Protein AF-A0A843LRD7-F1 (afdb_monomer_lite)

Structure (mmCIF, N/CA/C/O backbone):
data_AF-A0A843LRD7-F1
#
_entry.id   AF-A0A843LRD7-F1
#
loop_
_atom_site.group_PDB
_atom_site.id
_atom_site.type_symbol
_atom_site.label_atom_id
_atom_site.label_alt_id
_atom_site.label_comp_id
_atom_site.label_asym_id
_atom_site.label_entity_id
_atom_site.label_seq_id
_atom_site.pdbx_PDB_ins_code
_atom_site.Cartn_x
_atom_site.Cartn_y
_atom_site.Cartn_z
_atom_site.occupancy
_atom_site.B_iso_or_equiv
_atom_site.auth_seq_id
_atom_site.auth_comp_id
_atom_site.auth_asym_id
_atom_site.auth_atom_id
_atom_site.pdbx_PDB_model_num
ATOM 1 N N . MET A 1 1 ? -36.804 22.662 -10.891 1.00 30.75 1 MET A N 1
ATOM 2 C CA . MET A 1 1 ? -36.601 21.618 -9.866 1.00 30.75 1 MET A CA 1
ATOM 3 C C . MET A 1 1 ? -35.115 21.636 -9.544 1.00 30.75 1 MET A C 1
ATOM 5 O O . MET A 1 1 ? -34.325 21.233 -10.385 1.00 30.75 1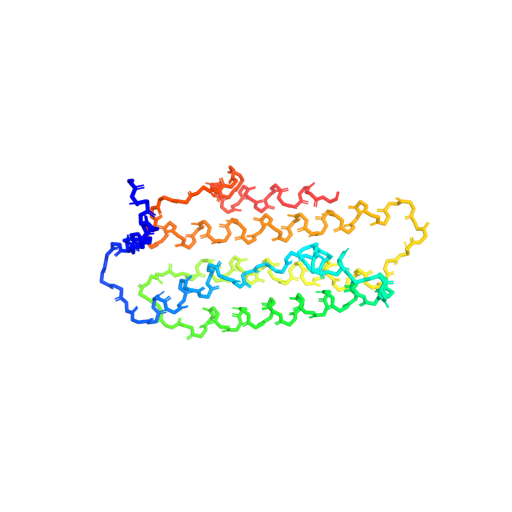 MET A O 1
ATOM 9 N N . CYS A 1 2 ? -34.723 22.280 -8.444 1.00 30.69 2 CYS A N 1
ATOM 10 C CA . CYS A 1 2 ? -33.313 22.440 -8.085 1.00 30.69 2 CYS A CA 1
ATOM 11 C C . CYS A 1 2 ? -32.830 21.155 -7.412 1.00 30.69 2 CYS A C 1
ATOM 13 O O . CYS A 1 2 ? -33.330 20.794 -6.350 1.00 30.69 2 CYS A O 1
ATOM 15 N N . ILE A 1 3 ? -31.896 20.460 -8.057 1.00 33.38 3 ILE A N 1
ATOM 16 C CA . ILE A 1 3 ? -31.188 19.322 -7.476 1.00 33.38 3 ILE A CA 1
ATOM 17 C C . ILE A 1 3 ? -30.146 19.925 -6.535 1.00 33.38 3 ILE A C 1
ATOM 19 O O . ILE A 1 3 ? -29.132 20.456 -6.983 1.00 33.38 3 ILE A O 1
ATOM 23 N N . TYR A 1 4 ? -30.440 19.927 -5.237 1.00 28.94 4 TYR A N 1
ATOM 24 C CA . TYR A 1 4 ? -29.420 20.198 -4.232 1.00 28.94 4 TYR A CA 1
ATOM 25 C C . TYR A 1 4 ? -28.400 19.053 -4.276 1.00 28.94 4 TYR A C 1
ATOM 27 O O . TYR A 1 4 ? -28.816 17.894 -4.335 1.00 28.94 4 TYR A O 1
ATOM 35 N N . PRO A 1 5 ? -27.087 19.334 -4.249 1.00 33.81 5 PRO A N 1
ATOM 36 C CA . PRO A 1 5 ? -26.114 18.288 -4.003 1.00 33.81 5 PRO A CA 1
ATOM 37 C C . PRO A 1 5 ? -26.390 17.751 -2.599 1.00 33.81 5 PRO A C 1
ATOM 39 O O . PRO A 1 5 ? -26.332 18.497 -1.620 1.00 33.81 5 PRO A O 1
ATOM 42 N N . CYS A 1 6 ? -26.760 16.476 -2.515 1.00 32.41 6 CYS A N 1
ATOM 43 C CA . CYS A 1 6 ? -26.867 15.770 -1.251 1.00 32.41 6 CYS A CA 1
ATOM 44 C C . CYS A 1 6 ? -25.496 15.863 -0.580 1.00 32.41 6 CYS A C 1
ATOM 46 O O . CYS A 1 6 ? -24.516 15.312 -1.081 1.00 32.41 6 CYS A O 1
ATOM 48 N N . ILE A 1 7 ? -25.426 16.620 0.514 1.00 37.34 7 ILE A N 1
ATOM 49 C CA . ILE A 1 7 ? -24.324 16.551 1.467 1.00 37.34 7 ILE A CA 1
ATOM 50 C C . ILE A 1 7 ? -24.251 15.074 1.844 1.00 37.34 7 ILE A C 1
ATOM 52 O O . ILE A 1 7 ? -25.250 14.531 2.316 1.00 37.34 7 ILE A O 1
ATOM 56 N N . GLY A 1 8 ? -23.143 14.418 1.488 1.00 34.84 8 GLY A N 1
ATOM 57 C CA . GLY A 1 8 ? -22.962 12.989 1.706 1.00 34.84 8 GLY A CA 1
ATOM 58 C C . GLY A 1 8 ? -23.331 12.664 3.141 1.00 34.84 8 GLY A C 1
ATOM 59 O O . GLY A 1 8 ? -22.808 13.299 4.055 1.00 34.84 8 GLY A O 1
ATOM 60 N N . GLU A 1 9 ? -24.286 11.751 3.315 1.00 35.53 9 GLU A N 1
ATOM 61 C CA . GLU A 1 9 ? -24.603 11.199 4.624 1.00 35.53 9 GLU A CA 1
ATOM 62 C C . GLU A 1 9 ? -23.280 10.796 5.266 1.00 35.53 9 GLU A C 1
ATOM 64 O O . GLU A 1 9 ? -22.506 10.041 4.665 1.00 35.53 9 GLU A O 1
ATOM 69 N N . ASP A 1 10 ? -22.995 11.375 6.435 1.00 41.47 10 ASP A N 1
ATOM 70 C CA . ASP A 1 10 ? -21.854 10.993 7.249 1.00 41.47 10 ASP A CA 1
ATOM 71 C C . ASP A 1 10 ? -21.811 9.471 7.284 1.00 41.47 10 ASP A C 1
ATOM 73 O O . ASP A 1 10 ? -22.776 8.815 7.684 1.00 41.47 10 ASP A O 1
ATOM 77 N N . VAL A 1 11 ? -20.706 8.923 6.781 1.00 48.03 11 VAL A N 1
ATOM 78 C CA . VAL A 1 11 ? -20.435 7.492 6.743 1.00 48.03 11 VAL A CA 1
ATOM 79 C C . VAL A 1 11 ? -20.597 6.990 8.172 1.00 48.03 11 VAL A C 1
ATOM 81 O O . VAL A 1 11 ? -19.739 7.237 9.015 1.00 48.03 11 VAL A O 1
ATOM 84 N N . GLY A 1 12 ? -21.742 6.373 8.466 1.00 43.66 12 GLY A N 1
ATOM 85 C CA . GLY A 1 12 ? -22.131 6.040 9.827 1.00 43.66 12 GLY A CA 1
ATOM 86 C C . GLY A 1 12 ? -21.174 5.011 10.408 1.00 43.66 12 GLY A C 1
ATOM 87 O O . GLY A 1 12 ? -21.300 3.820 10.132 1.00 43.66 12 GLY A O 1
ATOM 88 N N . ILE A 1 13 ? -20.208 5.466 11.203 1.00 54.16 13 ILE A N 1
ATOM 89 C CA . ILE A 1 13 ? -19.335 4.591 11.976 1.00 54.16 13 ILE A CA 1
ATOM 90 C C . ILE A 1 13 ? -20.147 4.131 13.191 1.00 54.16 13 ILE A C 1
ATOM 92 O O . ILE A 1 13 ? -20.452 4.921 14.084 1.00 54.16 13 ILE A O 1
ATOM 96 N N . SER A 1 14 ? -20.540 2.860 13.237 1.00 51.16 14 SER A N 1
ATOM 97 C CA . SER A 1 14 ? -21.255 2.310 14.392 1.00 51.16 14 SER A CA 1
ATOM 98 C C . SER A 1 14 ? -20.265 1.916 15.496 1.00 51.16 14 SER A C 1
ATOM 100 O O . SER A 1 14 ? -19.398 1.072 15.267 1.00 51.16 14 SER A O 1
ATOM 102 N N . GLY A 1 15 ? -20.381 2.503 16.693 1.00 57.50 15 GLY A N 1
ATOM 103 C CA . GLY A 1 15 ? -19.589 2.147 17.884 1.00 57.50 15 GLY A CA 1
ATOM 104 C C . GLY A 1 15 ? -19.099 3.353 18.700 1.00 57.50 15 GLY A C 1
ATOM 105 O O . GLY A 1 15 ? -19.204 4.493 18.257 1.00 57.50 15 GLY A O 1
ATOM 106 N N . ASN A 1 16 ? -18.558 3.104 19.901 1.00 62.00 16 ASN A N 1
ATOM 107 C CA . ASN A 1 16 ? -17.917 4.131 20.739 1.00 62.00 16 ASN A CA 1
ATOM 108 C C . ASN A 1 16 ? -16.498 4.428 20.218 1.00 62.00 16 ASN A C 1
ATOM 110 O O . ASN A 1 16 ? -15.517 3.939 20.776 1.00 62.00 16 ASN A O 1
ATOM 114 N N . HIS A 1 17 ? -16.401 5.196 19.133 1.00 72.50 17 HIS A N 1
ATOM 115 C CA . HIS A 1 17 ? -15.130 5.569 18.503 1.00 72.50 17 HIS A CA 1
ATOM 116 C C . HIS A 1 17 ? -14.614 6.913 19.032 1.00 72.50 17 HIS A C 1
ATOM 118 O O . HIS A 1 17 ? -15.388 7.806 19.375 1.00 72.50 17 HIS A O 1
ATOM 124 N N . THR A 1 18 ? -13.295 7.049 19.128 1.00 78.38 18 THR A N 1
ATOM 125 C CA . THR A 1 18 ? -12.607 8.256 19.609 1.00 78.38 18 THR A CA 1
ATOM 126 C C . THR A 1 18 ? -12.269 9.210 18.458 1.00 78.38 18 THR A C 1
ATOM 128 O O . THR A 1 18 ? -12.319 8.835 17.289 1.00 78.38 18 THR A O 1
ATOM 131 N N . SER A 1 19 ? -11.851 10.444 18.764 1.00 78.25 19 SER A N 1
ATOM 132 C CA . SER A 1 19 ? -11.307 11.366 17.751 1.00 78.25 19 SER A CA 1
ATOM 133 C C . SER A 1 19 ? -10.120 10.765 16.989 1.00 78.25 19 SER A C 1
ATOM 135 O O . SER A 1 19 ? -9.995 10.971 15.784 1.00 78.25 19 SER A O 1
ATOM 137 N N . ASN A 1 20 ? -9.297 9.958 17.667 1.00 79.88 20 ASN A N 1
ATOM 138 C CA . ASN A 1 20 ? -8.163 9.267 17.057 1.00 79.88 20 ASN A CA 1
ATOM 139 C C . ASN A 1 20 ? -8.606 8.212 16.037 1.00 79.88 20 ASN A C 1
ATOM 141 O O . ASN A 1 20 ? -7.906 7.996 15.054 1.00 79.88 20 ASN A O 1
ATOM 145 N N . ASP A 1 21 ? -9.750 7.553 16.251 1.00 77.94 21 ASP A N 1
ATOM 146 C CA . ASP A 1 21 ? -10.309 6.594 15.292 1.00 77.94 21 ASP A CA 1
ATOM 147 C C . ASP A 1 21 ? -10.753 7.300 14.005 1.00 77.94 21 ASP A C 1
ATOM 149 O O . ASP A 1 21 ? -10.490 6.815 12.906 1.00 77.94 21 ASP A O 1
ATOM 153 N N . THR A 1 22 ? -11.366 8.478 14.134 1.00 76.00 22 THR A N 1
ATOM 154 C CA . THR A 1 22 ? -11.776 9.303 12.991 1.00 76.00 22 THR A CA 1
ATOM 155 C C . THR A 1 22 ? -10.570 9.824 12.209 1.00 76.00 22 THR A C 1
ATOM 157 O O . THR A 1 22 ? -10.555 9.736 10.982 1.00 76.00 22 THR A O 1
ATOM 160 N N . GLU A 1 23 ? -9.536 10.323 12.893 1.00 75.06 23 GLU A N 1
ATOM 161 C CA . GLU A 1 23 ? -8.283 10.752 12.252 1.00 75.06 23 GLU A CA 1
ATOM 162 C C . GLU A 1 23 ? -7.574 9.587 11.555 1.00 75.06 23 GLU A C 1
ATOM 164 O O . GLU A 1 23 ? -7.124 9.721 10.415 1.00 75.06 23 GLU A O 1
ATOM 169 N N . PHE A 1 24 ? -7.536 8.423 12.207 1.00 78.94 24 PHE A N 1
ATOM 170 C CA . PHE A 1 24 ? -6.982 7.205 11.636 1.00 78.94 24 PHE A CA 1
ATOM 171 C C . PHE A 1 24 ? -7.738 6.786 10.368 1.00 78.94 24 PHE A C 1
ATOM 173 O O . PHE A 1 24 ? -7.120 6.580 9.327 1.00 78.94 24 PHE A O 1
ATOM 180 N N . LEU A 1 25 ? -9.071 6.725 10.403 1.00 74.69 25 LEU A N 1
ATOM 181 C CA . LEU A 1 25 ? -9.896 6.379 9.240 1.00 74.69 25 LEU A CA 1
ATOM 182 C C . LEU A 1 25 ? -9.768 7.388 8.095 1.00 74.69 25 LEU A C 1
ATOM 184 O O . LEU A 1 25 ? -9.728 6.992 6.927 1.00 74.69 25 LEU A O 1
ATOM 188 N N . PHE A 1 26 ? -9.674 8.680 8.413 1.00 72.38 26 PHE A N 1
ATOM 189 C CA . PHE A 1 26 ? -9.419 9.721 7.423 1.00 72.38 26 PHE A CA 1
ATOM 190 C C . PHE A 1 26 ? -8.063 9.517 6.737 1.00 72.38 26 PHE A C 1
ATOM 192 O O . PHE A 1 26 ? -7.979 9.562 5.507 1.00 72.38 26 PHE A O 1
ATOM 199 N N . MET A 1 27 ? -7.020 9.214 7.517 1.00 71.94 27 MET A N 1
ATOM 200 C CA . MET A 1 27 ? -5.709 8.853 6.986 1.00 71.94 27 MET A CA 1
ATOM 201 C C . MET A 1 27 ? -5.800 7.618 6.066 1.00 71.94 27 MET A C 1
ATOM 203 O O . MET A 1 27 ? -5.279 7.647 4.949 1.00 71.94 27 MET A O 1
ATOM 207 N N . MET A 1 28 ? -6.505 6.559 6.482 1.00 68.75 28 MET A N 1
ATOM 208 C CA . MET A 1 28 ? -6.612 5.322 5.691 1.00 68.75 28 MET A CA 1
ATOM 209 C C . MET A 1 28 ? -7.321 5.533 4.350 1.00 68.75 28 MET A C 1
ATOM 211 O O . MET A 1 28 ? -6.948 4.919 3.356 1.00 68.75 28 MET A O 1
ATOM 215 N N . ASN A 1 29 ? -8.321 6.413 4.320 1.00 63.00 29 ASN A N 1
ATOM 216 C CA . ASN A 1 29 ? -9.155 6.687 3.152 1.00 63.00 29 ASN A CA 1
ATOM 217 C C . ASN A 1 29 ? -8.463 7.564 2.087 1.00 63.00 29 ASN A C 1
ATOM 219 O O . ASN A 1 29 ? -8.788 7.481 0.910 1.00 63.00 29 ASN A O 1
ATOM 223 N N . GLN A 1 30 ? -7.528 8.434 2.476 1.00 57.22 30 GLN A N 1
ATOM 224 C CA . GLN A 1 30 ? -6.939 9.418 1.554 1.00 57.22 30 GLN A CA 1
ATOM 225 C C . GLN A 1 30 ? -5.485 9.134 1.141 1.00 57.22 30 GLN A C 1
ATOM 227 O O . GLN A 1 30 ? -5.005 9.713 0.162 1.00 57.22 30 GLN A O 1
ATOM 232 N N . TYR A 1 31 ? -4.748 8.300 1.884 1.00 53.97 31 TYR A N 1
ATOM 233 C CA . TYR A 1 31 ? -3.280 8.355 1.831 1.00 53.97 31 TYR A CA 1
ATOM 234 C C . TYR A 1 31 ? -2.569 7.037 1.531 1.00 53.97 31 TYR A C 1
ATOM 236 O O . TYR A 1 31 ? -1.337 7.049 1.447 1.00 53.97 31 TYR A O 1
ATOM 244 N N . TRP A 1 32 ? -3.272 5.913 1.350 1.00 54.81 32 TRP A N 1
ATOM 245 C CA . TRP A 1 32 ? -2.585 4.622 1.435 1.00 54.81 32 TRP A CA 1
ATOM 246 C C . TRP A 1 32 ? -1.756 4.230 0.205 1.00 54.81 32 TRP A C 1
ATOM 248 O O . TRP A 1 32 ? -0.681 3.653 0.373 1.00 54.81 32 TRP A O 1
ATOM 258 N N . ILE A 1 33 ? -2.178 4.584 -1.013 1.00 52.41 33 ILE A N 1
ATOM 259 C CA . ILE A 1 33 ? -1.430 4.233 -2.227 1.00 52.41 33 ILE A CA 1
ATOM 260 C C . ILE A 1 33 ? -1.257 5.473 -3.100 1.00 52.41 33 ILE A C 1
ATOM 262 O O . ILE A 1 33 ? -2.242 6.068 -3.527 1.00 52.41 33 ILE A O 1
ATOM 266 N N . PRO A 1 34 ? -0.019 5.889 -3.381 1.00 52.25 34 PRO A N 1
ATOM 267 C CA . PRO A 1 34 ? 0.247 6.747 -4.519 1.00 52.25 34 PRO A CA 1
ATOM 268 C C . PRO A 1 34 ? 0.033 5.916 -5.783 1.00 52.25 34 PRO A C 1
ATOM 270 O O . PRO A 1 34 ? 0.809 5.000 -6.055 1.00 52.25 34 PRO A O 1
ATOM 273 N N . ASP A 1 35 ? -1.015 6.212 -6.546 1.00 52.56 35 ASP A N 1
ATOM 274 C CA . ASP A 1 35 ? -1.086 5.719 -7.912 1.00 52.56 35 ASP A CA 1
ATOM 275 C C . ASP A 1 35 ? 0.045 6.402 -8.701 1.00 52.56 35 ASP A C 1
ATOM 277 O O . ASP A 1 35 ? 0.052 7.621 -8.904 1.00 52.56 35 ASP A O 1
ATOM 281 N N . LEU A 1 36 ? 1.045 5.607 -9.102 1.00 51.56 36 LEU A N 1
ATOM 282 C CA . LEU A 1 36 ? 2.162 6.076 -9.925 1.00 51.56 36 LEU A CA 1
ATOM 283 C C . LEU A 1 36 ? 1.645 6.692 -11.246 1.00 51.56 36 LEU A C 1
ATOM 285 O O . LEU A 1 36 ? 2.339 7.520 -11.837 1.00 51.56 36 LEU A O 1
ATOM 289 N N . TYR A 1 37 ? 0.418 6.353 -11.674 1.00 45.44 37 TYR A N 1
ATOM 290 C CA . TYR A 1 37 ? -0.270 6.908 -12.841 1.00 45.44 37 TYR A CA 1
ATOM 291 C C . TYR A 1 37 ? -1.280 8.037 -12.548 1.00 45.44 37 TYR A C 1
ATOM 293 O O . TYR A 1 37 ? -1.500 8.837 -13.455 1.00 45.44 37 TYR A O 1
ATOM 301 N N . GLU A 1 38 ? -1.822 8.233 -11.336 1.00 47.16 38 GLU A N 1
ATOM 302 C CA . GLU A 1 38 ? -2.543 9.489 -11.001 1.00 47.16 38 GLU A CA 1
ATOM 303 C C . GLU A 1 38 ? -1.593 10.688 -11.081 1.00 47.16 38 GLU A C 1
ATOM 305 O O . GLU A 1 38 ? -1.981 11.787 -11.492 1.00 47.16 38 GLU A O 1
ATOM 310 N N . ILE A 1 39 ? -0.320 10.469 -10.739 1.00 44.34 39 ILE A N 1
ATOM 311 C CA . ILE A 1 39 ? 0.736 11.466 -10.928 1.00 44.34 39 ILE A CA 1
ATOM 312 C C . ILE A 1 39 ? 0.928 11.741 -12.427 1.00 44.34 39 ILE A C 1
ATOM 314 O O . ILE A 1 39 ? 1.114 12.892 -12.817 1.00 44.34 39 ILE A O 1
ATOM 318 N N . LYS A 1 40 ? 0.771 10.725 -13.285 1.00 37.38 40 LYS A N 1
ATOM 319 C CA . LYS A 1 40 ? 0.799 10.878 -14.744 1.00 37.38 40 LYS A CA 1
ATOM 320 C C . LYS A 1 40 ? -0.429 11.627 -15.279 1.00 37.38 40 LYS A C 1
ATOM 322 O O . LYS A 1 40 ? -0.255 12.535 -16.076 1.00 37.38 40 LYS A O 1
ATOM 327 N N . GLY A 1 41 ? -1.638 11.365 -14.776 1.00 36.25 41 GLY A N 1
ATOM 328 C CA . GLY A 1 41 ? -2.865 12.062 -15.193 1.00 36.25 41 GLY A CA 1
ATOM 329 C C . GLY A 1 41 ? -2.893 13.564 -14.859 1.00 36.25 41 GLY A C 1
ATOM 330 O O . GLY A 1 41 ? -3.482 14.348 -15.601 1.00 36.25 41 GLY A O 1
ATOM 331 N N . ARG A 1 42 ? -2.205 14.002 -13.791 1.00 41.09 42 ARG A N 1
ATOM 332 C CA . ARG A 1 42 ? -1.959 15.438 -13.522 1.00 41.09 42 ARG A CA 1
ATOM 333 C C . ARG A 1 42 ? -0.872 16.049 -14.414 1.00 41.09 42 ARG A C 1
ATOM 335 O O . ARG A 1 42 ? -0.871 17.261 -14.610 1.00 41.09 42 ARG A O 1
ATOM 342 N N . VAL A 1 43 ? 0.034 15.230 -14.946 1.00 39.25 43 VAL A N 1
ATOM 343 C CA . VAL A 1 43 ? 1.148 15.637 -15.819 1.00 39.25 43 VAL A CA 1
ATOM 344 C C . VAL A 1 43 ? 0.784 15.542 -17.307 1.00 39.25 43 VAL A C 1
ATOM 346 O O . VAL A 1 43 ? 1.351 16.281 -18.104 1.00 39.25 43 VAL A O 1
ATOM 349 N N . ASP A 1 44 ? -0.222 14.751 -17.691 1.00 37.22 44 ASP A N 1
ATOM 350 C CA . ASP A 1 44 ? -0.723 14.613 -19.070 1.00 37.22 44 ASP A CA 1
ATOM 351 C C . ASP A 1 44 ? -1.403 15.902 -19.599 1.00 37.22 44 ASP A C 1
ATOM 353 O O . ASP A 1 44 ? -1.716 16.007 -20.783 1.00 37.22 44 ASP A O 1
ATOM 357 N N . GLY A 1 45 ? -1.574 16.925 -18.749 1.00 41.06 45 GLY A N 1
ATOM 358 C CA . GLY A 1 45 ? -1.901 18.301 -19.151 1.00 41.06 45 GLY A CA 1
ATOM 359 C C . GLY A 1 45 ? -0.688 19.231 -19.338 1.00 41.06 45 GLY A C 1
ATOM 360 O O . GLY A 1 45 ? -0.854 20.353 -19.813 1.00 41.06 45 GLY A O 1
ATOM 361 N N . SER A 1 46 ? 0.527 18.803 -18.978 1.00 40.22 46 SER A N 1
ATOM 362 C CA . SER A 1 46 ? 1.763 19.587 -19.088 1.00 40.22 46 SER A CA 1
ATOM 363 C C . SER A 1 46 ? 2.784 18.876 -19.979 1.00 40.22 46 SER A C 1
ATOM 365 O O . SER A 1 46 ? 3.461 17.936 -19.576 1.00 40.22 46 SER A O 1
ATOM 367 N N . VAL A 1 47 ? 2.927 19.372 -21.203 1.00 43.09 47 VAL A N 1
ATOM 368 C CA . VAL A 1 47 ? 3.785 18.835 -22.278 1.00 43.09 47 VAL A CA 1
ATOM 369 C C . VAL A 1 47 ? 5.294 19.068 -22.011 1.00 43.09 47 VAL A C 1
ATOM 371 O O . VAL A 1 47 ? 6.109 19.033 -22.924 1.00 43.09 47 VAL A O 1
ATOM 374 N N . THR A 1 48 ? 5.700 19.358 -20.770 1.00 44.50 48 THR A N 1
ATOM 375 C CA . THR A 1 48 ? 7.012 19.960 -20.456 1.00 44.50 48 THR A CA 1
ATOM 376 C C . THR A 1 48 ? 7.916 19.163 -19.519 1.00 44.50 48 THR A C 1
ATOM 378 O O . THR A 1 48 ? 9.035 19.609 -19.282 1.00 44.50 48 THR A O 1
ATOM 381 N N . TYR A 1 49 ? 7.492 18.013 -18.988 1.00 46.31 49 TYR A N 1
ATOM 382 C CA . TYR A 1 49 ? 8.332 17.225 -18.077 1.00 46.31 49 TYR A CA 1
ATOM 383 C C . TYR A 1 49 ? 8.872 15.958 -18.736 1.00 46.31 49 TYR A C 1
ATOM 385 O O . TYR A 1 49 ? 8.135 15.221 -19.391 1.00 46.31 49 TYR A O 1
ATOM 393 N N . ASP A 1 50 ? 10.162 15.699 -18.526 1.00 53.41 50 ASP A N 1
ATOM 394 C CA . ASP A 1 50 ? 10.812 14.468 -18.954 1.00 53.41 50 ASP A CA 1
ATOM 395 C C . ASP A 1 50 ? 10.203 13.297 -18.158 1.00 53.41 50 ASP A C 1
ATOM 397 O O . ASP A 1 50 ? 10.370 13.181 -16.942 1.00 53.41 50 ASP A O 1
ATOM 401 N N . ILE A 1 51 ? 9.415 12.459 -18.837 1.00 60.38 51 ILE A N 1
ATOM 402 C CA . ILE A 1 51 ? 8.699 11.287 -18.293 1.00 60.38 51 ILE A CA 1
ATOM 403 C C . ILE A 1 51 ? 9.596 10.423 -17.364 1.00 60.38 51 ILE A C 1
ATOM 405 O O . ILE A 1 51 ? 9.135 10.018 -16.291 1.00 60.38 51 ILE A O 1
ATOM 409 N N . PRO A 1 52 ? 10.877 10.173 -17.711 1.00 61.34 52 PRO A N 1
ATOM 410 C CA . PRO A 1 52 ? 11.956 9.755 -16.816 1.00 61.34 52 PRO A CA 1
ATOM 411 C C . PRO A 1 52 ? 11.992 10.290 -15.381 1.00 61.34 52 PRO A C 1
ATOM 413 O O . PRO A 1 52 ? 12.082 9.499 -14.437 1.00 61.34 52 PRO A O 1
ATOM 416 N N . ASP A 1 53 ? 12.002 11.608 -15.225 1.00 64.56 53 ASP A N 1
ATOM 417 C CA . ASP A 1 53 ? 12.219 12.277 -13.946 1.00 64.56 53 ASP A CA 1
ATOM 418 C C . ASP A 1 53 ? 10.931 12.278 -13.134 1.00 64.56 53 ASP A C 1
ATOM 420 O O . ASP A 1 53 ? 10.958 12.081 -11.921 1.00 64.56 53 ASP A O 1
ATOM 424 N N . VAL A 1 54 ? 9.785 12.366 -13.812 1.00 67.00 54 VAL A N 1
ATOM 425 C CA . VAL A 1 54 ? 8.461 12.252 -13.190 1.00 67.00 54 VAL A CA 1
ATOM 426 C C . VAL A 1 54 ? 8.267 10.877 -12.555 1.00 67.00 54 VAL A C 1
ATOM 428 O O . VAL A 1 54 ? 7.771 10.793 -11.432 1.00 67.00 54 VAL A O 1
ATOM 431 N N . LEU A 1 55 ? 8.689 9.795 -13.216 1.00 72.12 55 LEU A N 1
ATOM 432 C CA . LEU A 1 55 ? 8.596 8.453 -12.637 1.00 72.12 55 LEU A CA 1
ATOM 433 C C . LEU A 1 55 ? 9.515 8.294 -11.419 1.00 72.12 55 LEU A C 1
ATOM 435 O O . LEU A 1 55 ? 9.089 7.752 -10.402 1.00 72.12 55 LEU A O 1
ATOM 439 N N . ASN A 1 56 ? 10.747 8.799 -11.488 1.00 75.38 56 ASN A N 1
ATOM 440 C CA . ASN A 1 56 ? 11.674 8.750 -10.356 1.00 75.38 56 ASN A CA 1
ATOM 441 C C . ASN A 1 56 ? 11.145 9.558 -9.158 1.00 75.38 56 ASN A C 1
ATOM 443 O O . ASN A 1 56 ? 11.143 9.055 -8.035 1.00 75.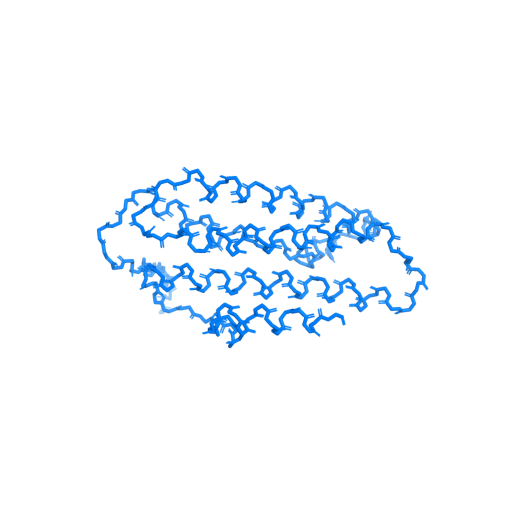38 56 ASN A O 1
ATOM 447 N N . LEU A 1 57 ? 10.605 10.757 -9.401 1.00 73.69 57 LEU A N 1
ATOM 448 C CA . LEU A 1 57 ? 9.934 11.572 -8.384 1.00 73.69 57 LEU A CA 1
ATOM 449 C C . LEU A 1 57 ? 8.694 10.872 -7.814 1.00 73.69 57 LEU A C 1
ATOM 451 O O . LEU A 1 57 ? 8.446 10.933 -6.612 1.00 73.69 57 LEU A O 1
ATOM 455 N N . SER A 1 58 ? 7.935 10.163 -8.652 1.00 74.69 58 SER A N 1
ATOM 456 C CA . SER A 1 58 ? 6.771 9.379 -8.219 1.00 74.69 58 SER A CA 1
ATOM 457 C C . SER A 1 58 ? 7.182 8.227 -7.300 1.00 74.69 58 SER A C 1
ATOM 459 O O . SER A 1 58 ? 6.536 7.990 -6.280 1.00 74.69 58 SER A O 1
ATOM 461 N N . VAL A 1 59 ? 8.291 7.550 -7.611 1.00 79.56 59 VAL A N 1
ATOM 462 C CA . VAL A 1 59 ? 8.878 6.497 -6.768 1.00 79.56 59 VAL A CA 1
ATOM 463 C C . VAL A 1 59 ? 9.385 7.059 -5.438 1.00 79.56 59 VAL A C 1
ATOM 465 O O . VAL A 1 59 ? 9.187 6.435 -4.392 1.00 79.56 59 VAL A O 1
ATOM 468 N N . GLU A 1 60 ? 10.025 8.227 -5.447 1.00 77.94 60 GLU A N 1
ATOM 469 C CA . GLU A 1 60 ? 10.494 8.892 -4.228 1.00 77.94 60 GLU A CA 1
ATOM 470 C C . GLU A 1 60 ? 9.321 9.334 -3.343 1.00 77.94 60 GLU A C 1
ATOM 472 O O . GLU A 1 60 ? 9.289 9.028 -2.147 1.00 77.94 60 GLU A O 1
ATOM 477 N N . TYR A 1 61 ? 8.303 9.957 -3.940 1.00 76.12 61 TYR A N 1
ATOM 478 C CA . TYR A 1 61 ? 7.067 10.319 -3.254 1.00 76.12 61 TYR A CA 1
ATOM 479 C C . TYR A 1 61 ? 6.386 9.087 -2.648 1.00 76.12 61 TYR A C 1
ATOM 481 O O . TYR A 1 61 ? 6.026 9.097 -1.469 1.00 76.12 61 TYR A O 1
ATOM 489 N N . ALA A 1 62 ? 6.280 7.997 -3.414 1.00 77.62 62 ALA A N 1
ATOM 490 C CA . ALA A 1 62 ? 5.733 6.732 -2.942 1.00 77.62 62 ALA A CA 1
ATOM 491 C C . ALA A 1 62 ? 6.507 6.168 -1.746 1.00 77.62 62 ALA A C 1
ATOM 493 O O . ALA A 1 62 ? 5.905 5.785 -0.742 1.00 77.62 62 ALA A O 1
ATOM 494 N N . ASN A 1 63 ? 7.841 6.183 -1.812 1.00 79.06 63 ASN A N 1
ATOM 495 C CA . ASN A 1 63 ? 8.715 5.765 -0.718 1.00 79.06 63 ASN A CA 1
ATOM 496 C C . ASN A 1 63 ? 8.462 6.565 0.563 1.00 79.06 63 ASN A C 1
ATOM 498 O O . ASN A 1 63 ? 8.292 5.977 1.634 1.00 79.06 63 ASN A O 1
ATOM 502 N N . ILE A 1 64 ? 8.464 7.898 0.464 1.00 77.69 64 ILE A N 1
ATOM 503 C CA . ILE A 1 64 ? 8.256 8.792 1.609 1.00 77.69 64 ILE A CA 1
ATOM 504 C C . ILE A 1 64 ? 6.884 8.524 2.225 1.00 77.69 64 ILE A C 1
ATOM 506 O O . ILE A 1 64 ? 6.774 8.374 3.443 1.00 77.69 64 ILE A O 1
ATOM 510 N N . ARG A 1 65 ? 5.847 8.409 1.390 1.00 75.50 65 ARG A N 1
ATOM 511 C CA . ARG A 1 65 ? 4.464 8.228 1.839 1.00 75.50 65 ARG A CA 1
ATOM 512 C C . ARG A 1 65 ? 4.256 6.880 2.526 1.00 75.50 65 ARG A C 1
ATOM 514 O O . ARG A 1 65 ? 3.734 6.851 3.634 1.00 75.50 65 ARG A O 1
ATOM 521 N N . LEU A 1 66 ? 4.739 5.782 1.941 1.00 78.00 66 LEU A N 1
ATOM 522 C CA . LEU A 1 66 ? 4.636 4.447 2.545 1.00 78.00 66 LEU A CA 1
ATOM 523 C C . LEU A 1 66 ? 5.342 4.382 3.908 1.00 78.00 66 LEU A C 1
ATOM 525 O O . LEU A 1 66 ? 4.777 3.859 4.870 1.00 78.00 66 LEU A O 1
ATOM 529 N N . LYS A 1 67 ? 6.544 4.967 4.020 1.00 78.94 67 LYS A N 1
ATOM 530 C CA . LYS A 1 67 ? 7.293 5.047 5.288 1.00 78.94 67 LYS A CA 1
ATOM 531 C C . LYS A 1 67 ? 6.587 5.923 6.324 1.00 78.94 67 LYS A C 1
ATOM 533 O O . LYS A 1 67 ? 6.524 5.550 7.493 1.00 78.94 67 LYS A O 1
ATOM 538 N N . LYS A 1 68 ? 6.041 7.068 5.907 1.00 76.12 68 LYS A N 1
ATOM 539 C CA . LYS A 1 68 ? 5.276 7.964 6.781 1.00 76.12 68 LYS A CA 1
ATOM 540 C C . LYS A 1 68 ? 4.024 7.270 7.319 1.00 76.12 68 LYS A C 1
ATOM 542 O O . LYS A 1 68 ? 3.859 7.191 8.531 1.00 76.12 68 LYS A O 1
ATOM 547 N N . ASN A 1 69 ? 3.229 6.674 6.436 1.00 73.56 69 ASN A N 1
ATOM 548 C CA . ASN A 1 69 ? 2.030 5.927 6.802 1.00 73.56 69 ASN A CA 1
ATOM 549 C C . ASN A 1 69 ? 2.355 4.774 7.762 1.00 73.56 69 ASN A C 1
ATOM 551 O O . ASN A 1 69 ? 1.581 4.510 8.676 1.00 73.56 69 ASN A O 1
ATOM 555 N N . LEU A 1 70 ? 3.490 4.080 7.582 1.00 77.31 70 LEU A N 1
ATOM 556 C CA . LEU A 1 70 ? 3.941 3.035 8.511 1.00 77.31 70 LEU A CA 1
ATOM 557 C C . LEU A 1 70 ? 4.107 3.595 9.925 1.00 77.31 70 LEU A C 1
ATOM 559 O O . LEU A 1 70 ? 3.514 3.067 10.863 1.00 77.31 70 LEU A O 1
ATOM 563 N N . ASN A 1 71 ? 4.843 4.696 10.064 1.00 75.31 71 ASN A N 1
ATOM 564 C CA . ASN A 1 71 ? 5.062 5.346 11.355 1.00 75.31 71 ASN A CA 1
ATOM 565 C C . ASN A 1 71 ? 3.750 5.852 11.974 1.00 75.31 71 ASN A C 1
ATOM 567 O O . ASN A 1 71 ? 3.498 5.621 13.156 1.00 75.31 71 ASN A O 1
ATOM 571 N N . GLU A 1 72 ? 2.895 6.493 11.174 1.00 73.44 72 GLU A N 1
ATOM 572 C CA . GLU A 1 72 ? 1.623 7.050 11.639 1.00 73.44 72 GLU A CA 1
ATOM 573 C C . GLU A 1 72 ? 0.668 5.942 12.104 1.00 73.44 72 GLU A C 1
ATOM 575 O O . GLU A 1 72 ? 0.163 6.001 13.226 1.00 73.44 72 GLU A O 1
ATOM 580 N N . THR A 1 73 ? 0.531 4.856 11.335 1.00 71.81 73 THR A N 1
ATOM 581 C CA . THR A 1 73 ? -0.302 3.688 11.686 1.00 71.81 73 THR A CA 1
ATOM 582 C C . THR A 1 73 ? 0.093 3.073 13.035 1.00 71.81 73 THR A C 1
ATOM 584 O O . THR A 1 73 ? -0.775 2.612 13.785 1.00 71.81 73 THR A O 1
ATOM 587 N N . TYR A 1 74 ? 1.389 3.062 13.370 1.00 74.50 74 TYR A N 1
ATOM 588 C CA . TYR A 1 74 ? 1.876 2.600 14.675 1.00 74.50 74 TYR A CA 1
ATOM 589 C C . TYR A 1 74 ? 1.648 3.609 15.806 1.00 74.50 74 TYR A C 1
ATOM 591 O O . TYR A 1 74 ? 1.475 3.192 16.949 1.00 74.50 74 TYR A O 1
ATOM 599 N N . SER A 1 75 ? 1.633 4.908 15.502 1.00 78.56 75 SER A N 1
ATOM 600 C CA . SER A 1 75 ? 1.486 5.974 16.501 1.00 78.56 75 SER A CA 1
ATOM 601 C C . SER A 1 75 ? 0.050 6.201 16.983 1.00 78.56 75 SER A C 1
ATOM 603 O O . SER A 1 75 ? -0.140 6.612 18.127 1.00 78.56 75 SER A O 1
ATOM 605 N N . TYR A 1 76 ? -0.961 5.918 16.153 1.00 76.25 76 TYR A N 1
ATOM 606 C CA . TYR A 1 76 ? -2.353 6.143 16.538 1.00 76.25 76 TYR A CA 1
ATOM 607 C C . TYR A 1 76 ? -2.793 5.173 17.638 1.00 76.25 76 TYR A C 1
ATOM 609 O O . TYR A 1 76 ? -2.761 3.953 17.472 1.00 76.25 76 TYR A O 1
ATOM 617 N N . ASN A 1 77 ? -3.259 5.707 18.764 1.00 80.38 77 ASN A N 1
ATOM 618 C CA . ASN A 1 77 ? -3.957 4.906 19.761 1.00 80.38 77 ASN A CA 1
ATOM 619 C C . ASN A 1 77 ? -5.442 4.844 19.384 1.00 80.38 77 ASN A C 1
ATOM 621 O O . ASN A 1 77 ? -6.170 5.812 19.609 1.00 80.38 77 ASN A O 1
ATOM 625 N N . VAL A 1 78 ? -5.845 3.737 18.759 1.00 82.94 78 VAL A N 1
ATOM 626 C CA . VAL A 1 78 ? -7.201 3.491 18.251 1.00 82.94 78 VAL A CA 1
ATOM 627 C C . VAL A 1 78 ? -7.961 2.515 19.143 1.00 82.94 78 VAL A C 1
ATOM 629 O O . VAL A 1 78 ? -7.358 1.696 19.837 1.00 82.94 78 VAL A O 1
ATOM 632 N N . SER A 1 79 ? -9.289 2.590 19.106 1.00 80.12 79 SER A N 1
ATOM 633 C CA . SER A 1 79 ? -10.175 1.726 19.896 1.00 80.12 79 SER A CA 1
ATOM 634 C C . SER A 1 79 ? -10.182 0.267 19.421 1.00 80.12 79 SER A C 1
ATOM 636 O O . SER A 1 79 ? -10.386 -0.646 20.222 1.00 80.12 79 SER A O 1
ATOM 638 N N . GLN A 1 80 ? -9.953 0.039 18.125 1.00 80.88 80 GLN A N 1
ATOM 639 C CA . GLN A 1 80 ? -9.937 -1.290 17.517 1.00 80.88 80 GLN A CA 1
ATOM 640 C C . GLN A 1 80 ? -8.574 -1.970 17.683 1.00 80.88 80 GLN A C 1
ATOM 642 O O . GLN A 1 80 ? -7.528 -1.351 17.483 1.00 80.88 80 GLN A O 1
ATOM 647 N N . ASP A 1 81 ? -8.565 -3.278 17.959 1.00 81.50 81 ASP A N 1
ATOM 648 C CA . ASP A 1 81 ? -7.327 -4.056 17.870 1.00 81.50 81 ASP A CA 1
ATOM 649 C C . ASP A 1 81 ? -6.934 -4.251 16.399 1.00 81.50 81 ASP A C 1
ATOM 651 O O . ASP A 1 81 ? -7.492 -5.078 15.670 1.00 81.50 81 ASP A O 1
ATOM 655 N N . LEU A 1 82 ? -5.950 -3.461 15.971 1.00 78.12 82 LEU A N 1
ATOM 656 C CA . LEU A 1 82 ? -5.355 -3.512 14.638 1.00 78.12 82 LEU A CA 1
ATOM 657 C C . LEU A 1 82 ? -3.954 -4.142 14.645 1.00 78.12 82 LEU A C 1
A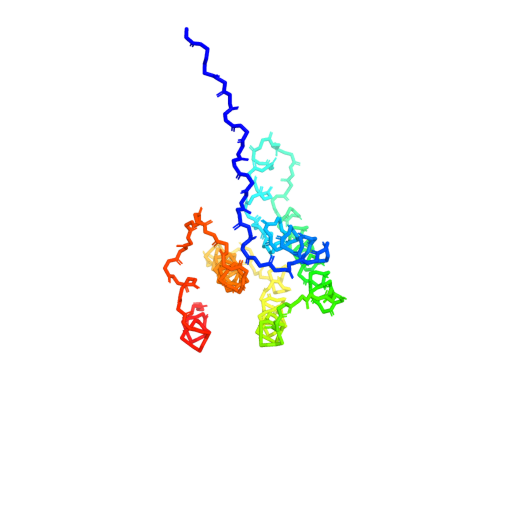TOM 659 O O . LEU A 1 82 ? -3.219 -3.984 13.672 1.00 78.12 82 LEU A O 1
ATOM 663 N N . SER A 1 83 ? -3.545 -4.838 15.712 1.00 81.75 83 SER A N 1
ATOM 664 C CA . SER A 1 83 ? -2.199 -5.426 15.843 1.00 81.75 83 SER A CA 1
ATOM 665 C C . SER A 1 83 ? -1.818 -6.303 14.645 1.00 81.75 83 SER A C 1
ATOM 667 O O . SER A 1 83 ? -0.746 -6.138 14.057 1.00 81.75 83 SER A O 1
ATOM 669 N N . TYR A 1 84 ? -2.739 -7.164 14.219 1.00 80.50 84 TYR A N 1
ATOM 670 C CA . TYR A 1 84 ? -2.589 -7.999 13.034 1.00 80.50 84 TYR A CA 1
ATOM 671 C C . TYR A 1 84 ? -2.444 -7.178 11.742 1.00 80.50 84 TYR A C 1
ATOM 673 O O . TYR A 1 84 ? -1.540 -7.419 10.943 1.00 80.50 84 TYR A O 1
ATOM 681 N N . LEU A 1 85 ? -3.293 -6.162 11.551 1.00 77.56 85 LEU A N 1
ATOM 682 C CA . LEU A 1 85 ? -3.268 -5.316 10.353 1.00 77.56 85 LEU A CA 1
ATOM 683 C C . LEU A 1 85 ? -2.006 -4.456 10.284 1.00 77.56 85 LEU A C 1
ATOM 685 O O . LEU A 1 85 ? -1.454 -4.272 9.205 1.00 77.56 85 LEU A O 1
ATOM 689 N N . ARG A 1 86 ? -1.488 -4.007 11.429 1.00 81.50 86 ARG A N 1
ATOM 690 C CA . ARG A 1 86 ? -0.189 -3.329 11.536 1.00 81.50 86 ARG A CA 1
ATOM 691 C C . ARG A 1 86 ? 0.960 -4.227 11.092 1.00 81.50 86 ARG A C 1
ATOM 693 O O . ARG A 1 86 ? 1.826 -3.782 10.345 1.00 81.50 86 ARG A O 1
ATOM 700 N N . GLN A 1 87 ? 0.966 -5.490 11.521 1.00 82.69 87 GLN A N 1
ATOM 701 C CA . GLN A 1 87 ? 1.981 -6.460 11.098 1.00 82.69 87 GLN A CA 1
ATOM 702 C C . GLN A 1 87 ? 1.891 -6.757 9.598 1.00 82.69 87 GLN A C 1
ATOM 704 O O . GLN A 1 87 ? 2.912 -6.723 8.908 1.00 82.69 87 GLN A O 1
ATOM 709 N N . ALA A 1 88 ? 0.678 -6.996 9.091 1.00 79.75 88 ALA A N 1
ATOM 710 C CA . ALA A 1 88 ? 0.428 -7.200 7.668 1.00 79.75 88 ALA A CA 1
ATOM 711 C C . ALA A 1 88 ? 0.892 -5.985 6.851 1.00 79.75 88 ALA A C 1
ATOM 713 O O . ALA A 1 88 ? 1.621 -6.140 5.874 1.00 79.75 88 ALA A O 1
ATOM 714 N N . TYR A 1 89 ? 0.561 -4.774 7.306 1.00 78.69 89 TYR A N 1
ATOM 715 C CA . TYR A 1 89 ? 0.968 -3.541 6.651 1.00 78.69 89 TYR A CA 1
ATOM 716 C C . TYR A 1 89 ? 2.486 -3.368 6.614 1.00 78.69 89 TYR A C 1
ATOM 718 O O . TYR A 1 89 ? 3.046 -3.093 5.555 1.00 78.69 89 TYR A O 1
ATOM 726 N N . ASN A 1 90 ? 3.170 -3.595 7.737 1.00 81.94 90 ASN A N 1
ATOM 727 C CA . ASN A 1 90 ? 4.626 -3.523 7.786 1.00 81.94 90 ASN A CA 1
ATOM 728 C C . ASN A 1 90 ? 5.274 -4.508 6.803 1.00 81.94 90 ASN A C 1
ATOM 730 O O . ASN A 1 90 ? 6.142 -4.121 6.024 1.00 81.94 90 ASN A O 1
ATOM 734 N N . ARG A 1 91 ? 4.810 -5.764 6.775 1.00 80.69 91 ARG A N 1
ATOM 735 C CA . ARG A 1 91 ? 5.307 -6.774 5.829 1.00 80.69 91 ARG A CA 1
ATOM 736 C C . ARG A 1 91 ? 5.131 -6.322 4.377 1.00 80.69 91 ARG A C 1
ATOM 738 O O . ARG A 1 91 ? 6.077 -6.418 3.595 1.00 80.69 91 ARG A O 1
ATOM 745 N N . THR A 1 92 ? 3.952 -5.806 4.040 1.00 77.75 92 THR A N 1
ATOM 746 C CA . THR A 1 92 ? 3.644 -5.276 2.708 1.00 77.75 92 THR A CA 1
ATOM 747 C C . THR A 1 92 ? 4.556 -4.112 2.339 1.00 77.75 92 THR A C 1
ATOM 749 O O . THR A 1 92 ? 5.202 -4.158 1.298 1.00 77.75 92 THR A O 1
ATOM 752 N N . VAL A 1 93 ? 4.666 -3.093 3.196 1.00 79.69 93 VAL A N 1
ATOM 753 C CA . VAL A 1 93 ? 5.497 -1.908 2.939 1.00 79.69 93 VAL A CA 1
ATOM 754 C C . VAL A 1 93 ? 6.950 -2.303 2.706 1.00 79.69 93 VAL A C 1
ATOM 756 O O . VAL A 1 93 ? 7.544 -1.860 1.730 1.00 79.69 93 VAL A O 1
ATOM 759 N N . GLN A 1 94 ? 7.524 -3.175 3.537 1.00 82.00 94 GLN A N 1
ATOM 760 C CA . GLN A 1 94 ? 8.912 -3.618 3.354 1.00 82.00 94 GLN A CA 1
ATOM 761 C C . GLN A 1 94 ? 9.116 -4.354 2.019 1.00 82.00 94 GLN A C 1
ATOM 763 O O . GLN A 1 94 ? 10.107 -4.120 1.318 1.00 82.00 94 GLN A O 1
ATOM 768 N N . SER A 1 95 ? 8.162 -5.208 1.635 1.00 80.75 95 SER A N 1
ATOM 769 C CA . SER A 1 95 ? 8.200 -5.913 0.350 1.00 80.75 95 SER A CA 1
ATOM 770 C C . SER A 1 95 ? 8.090 -4.949 -0.834 1.00 80.75 95 SER A C 1
ATOM 772 O O . SER A 1 95 ? 8.920 -4.972 -1.741 1.00 80.75 95 SER A O 1
ATOM 774 N N . GLU A 1 96 ? 7.096 -4.065 -0.828 1.00 79.12 96 GLU A N 1
ATOM 775 C CA . GLU A 1 96 ? 6.815 -3.187 -1.964 1.00 79.12 96 GLU A CA 1
ATOM 776 C C . GLU A 1 96 ? 7.818 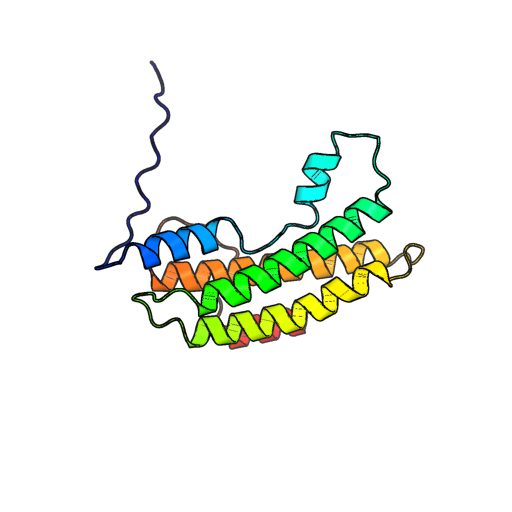-2.036 -2.097 1.00 79.12 96 GLU A C 1
ATOM 778 O O . GLU A 1 96 ? 8.154 -1.652 -3.215 1.00 79.12 96 GLU A O 1
ATOM 783 N N . LEU A 1 97 ? 8.395 -1.542 -0.993 1.00 83.75 97 LEU A N 1
ATOM 784 C CA . LEU A 1 97 ? 9.526 -0.608 -1.047 1.00 83.75 97 LEU A CA 1
ATOM 785 C C . LEU A 1 97 ? 10.721 -1.222 -1.781 1.00 83.75 97 LEU A C 1
ATOM 787 O O . LEU A 1 97 ? 11.427 -0.515 -2.498 1.00 83.75 97 LEU A O 1
ATOM 791 N N . THR A 1 98 ? 10.952 -2.529 -1.638 1.00 85.06 98 THR A N 1
ATOM 792 C CA . THR A 1 98 ? 12.016 -3.216 -2.382 1.00 85.06 98 THR A CA 1
ATOM 793 C C . THR A 1 98 ? 11.734 -3.191 -3.884 1.00 85.06 98 THR A C 1
ATOM 795 O O . THR A 1 98 ? 12.644 -2.921 -4.666 1.00 85.06 98 THR A O 1
ATOM 798 N N . SER A 1 99 ? 10.486 -3.425 -4.297 1.00 83.12 99 SER A N 1
ATOM 799 C CA . SER A 1 99 ? 10.067 -3.367 -5.704 1.00 83.12 99 SER A CA 1
ATOM 800 C C . SER A 1 99 ? 10.142 -1.946 -6.271 1.00 83.12 99 SER A C 1
ATOM 802 O O . SER A 1 99 ? 10.727 -1.735 -7.331 1.00 83.12 99 SER A O 1
ATOM 804 N N . LEU A 1 100 ? 9.627 -0.956 -5.536 1.00 83.19 100 LEU A N 1
ATOM 805 C CA . LEU A 1 100 ? 9.659 0.459 -5.912 1.00 83.19 100 LEU A CA 1
ATOM 806 C C . LEU A 1 100 ? 11.086 0.976 -6.100 1.00 83.19 100 LEU A C 1
ATOM 808 O O . LEU A 1 100 ? 11.390 1.599 -7.112 1.00 83.19 100 LEU A O 1
ATOM 812 N N . ASN A 1 101 ? 11.986 0.672 -5.164 1.00 85.94 101 ASN A N 1
ATOM 813 C CA . ASN A 1 101 ? 13.370 1.148 -5.215 1.00 85.94 101 ASN A CA 1
ATOM 814 C C . ASN A 1 101 ? 14.201 0.518 -6.342 1.00 85.94 101 ASN A C 1
ATOM 816 O O . ASN A 1 101 ? 15.288 1.008 -6.639 1.00 85.94 101 ASN A O 1
ATOM 820 N N . ARG A 1 102 ? 13.701 -0.537 -6.997 1.00 85.81 102 ARG A N 1
ATOM 821 C CA . ARG A 1 102 ? 14.333 -1.106 -8.196 1.00 85.81 102 ARG A CA 1
ATOM 822 C C . ARG A 1 102 ? 13.992 -0.328 -9.464 1.00 85.81 102 ARG A C 1
ATOM 824 O O . ARG A 1 102 ? 14.807 -0.337 -10.380 1.00 85.81 102 ARG A O 1
ATOM 831 N N . ILE A 1 103 ? 12.845 0.360 -9.514 1.00 83.31 103 ILE A N 1
ATOM 832 C CA . ILE A 1 103 ? 12.343 1.054 -10.715 1.00 83.31 103 ILE A CA 1
ATOM 833 C C . ILE A 1 103 ? 13.383 2.000 -11.343 1.00 83.31 103 ILE A C 1
ATOM 835 O O . ILE A 1 103 ? 13.583 1.905 -12.557 1.00 83.31 103 ILE A O 1
ATOM 839 N N . PRO A 1 104 ? 14.089 2.863 -10.582 1.00 81.81 104 PRO A N 1
ATOM 840 C CA . PRO A 1 104 ? 15.084 3.766 -11.166 1.00 81.81 104 PRO A CA 1
ATOM 841 C C . PRO A 1 104 ? 16.276 3.043 -11.810 1.00 81.81 104 PRO A C 1
ATOM 843 O O . PRO A 1 104 ? 16.928 3.603 -12.686 1.00 81.81 104 PRO A O 1
ATOM 846 N N . GLY A 1 105 ? 16.563 1.807 -11.385 1.00 82.12 105 GLY A N 1
ATOM 847 C CA . GLY A 1 105 ? 17.653 0.980 -11.908 1.00 82.12 105 GLY A CA 1
ATOM 848 C C . GLY A 1 105 ? 17.256 0.052 -13.061 1.00 82.12 105 GLY A C 1
ATOM 849 O O . GLY A 1 105 ? 18.119 -0.643 -13.593 1.00 82.12 105 GLY A O 1
ATOM 850 N N . LEU A 1 106 ? 15.976 0.004 -13.447 1.00 83.19 106 LEU A N 1
ATOM 851 C CA . LEU A 1 106 ? 15.509 -0.833 -14.555 1.00 83.19 106 LEU A CA 1
ATOM 852 C C . LEU A 1 106 ? 15.918 -0.242 -15.913 1.00 83.19 106 LEU A C 1
ATOM 854 O O . LEU A 1 106 ? 15.855 0.970 -16.135 1.00 83.19 106 LEU A O 1
ATOM 858 N N . ASN A 1 107 ? 16.294 -1.114 -16.854 1.00 82.06 107 ASN A N 1
ATOM 859 C CA . ASN A 1 107 ? 16.641 -0.699 -18.210 1.00 82.06 107 ASN A CA 1
ATOM 860 C C . ASN A 1 107 ? 15.387 -0.242 -18.969 1.00 82.06 107 ASN A C 1
ATOM 862 O O . ASN A 1 107 ? 14.552 -1.051 -19.358 1.00 82.06 107 ASN A O 1
ATOM 866 N N . ARG A 1 108 ? 15.292 1.059 -19.240 1.00 78.56 108 ARG A N 1
ATOM 867 C CA . ARG A 1 108 ? 14.153 1.674 -19.944 1.00 78.56 108 ARG A CA 1
ATOM 868 C C . ARG A 1 108 ? 14.032 1.281 -21.413 1.00 78.56 108 ARG A C 1
ATOM 870 O O . ARG A 1 108 ? 12.969 1.453 -21.995 1.00 78.56 108 ARG A O 1
ATOM 877 N N . SER A 1 109 ? 15.116 0.786 -22.008 1.00 78.62 109 SER A N 1
ATOM 878 C CA . SER A 1 109 ? 15.110 0.289 -23.389 1.00 78.62 109 SER A CA 1
ATOM 879 C C . SER A 1 109 ? 14.642 -1.165 -23.484 1.00 78.62 109 SER A C 1
ATOM 881 O O . SER A 1 109 ? 14.510 -1.687 -24.588 1.00 78.62 109 SER A O 1
ATOM 883 N N . ASP A 1 110 ? 14.417 -1.833 -22.347 1.00 81.25 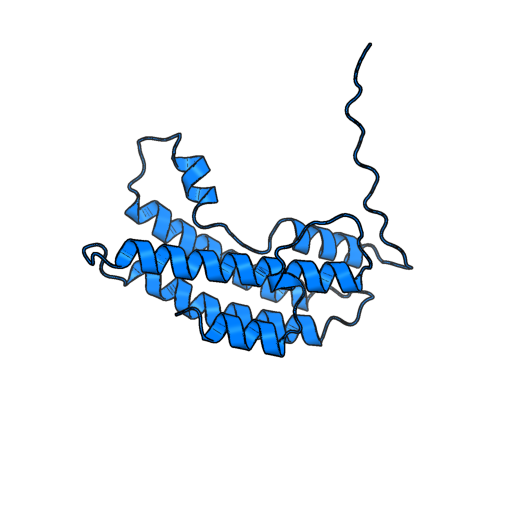110 ASP A N 1
ATOM 884 C CA . ASP A 1 110 ? 13.855 -3.178 -22.320 1.00 81.25 110 ASP A CA 1
ATOM 885 C C . ASP A 1 110 ? 12.385 -3.134 -22.782 1.00 81.25 110 ASP A C 1
ATOM 887 O O . ASP A 1 110 ? 11.586 -2.393 -22.198 1.00 81.25 110 ASP A O 1
ATOM 891 N N . PRO A 1 111 ? 11.983 -3.932 -23.788 1.00 80.62 111 PRO A N 1
ATOM 892 C CA . PRO A 1 111 ? 10.585 -4.044 -24.201 1.00 80.62 111 PRO A CA 1
ATOM 893 C C . PRO A 1 111 ? 9.620 -4.430 -23.067 1.00 80.62 111 PRO A C 1
ATOM 895 O O . PRO A 1 111 ? 8.433 -4.117 -23.144 1.00 80.62 111 PRO A O 1
ATOM 898 N N . GLN A 1 112 ? 10.108 -5.093 -22.014 1.00 80.94 112 GLN A N 1
ATOM 899 C CA . GLN A 1 112 ? 9.326 -5.478 -20.837 1.00 80.94 112 GLN A CA 1
ATOM 900 C C . GLN A 1 112 ? 9.192 -4.358 -19.799 1.00 80.94 112 GLN A C 1
ATOM 902 O O . GLN A 1 112 ? 8.374 -4.478 -18.885 1.00 80.94 112 GLN A O 1
ATOM 907 N N . TYR A 1 113 ? 9.941 -3.258 -19.927 1.00 78.81 113 TYR A N 1
ATOM 908 C CA . TYR A 1 113 ? 9.935 -2.163 -18.956 1.00 78.81 113 TYR A CA 1
ATOM 909 C C . TYR A 1 113 ? 8.519 -1.649 -18.629 1.00 78.81 113 TYR A C 1
ATOM 911 O O . TYR A 1 113 ? 8.167 -1.605 -17.449 1.00 78.81 113 TYR A O 1
ATOM 919 N N . PRO A 1 114 ? 7.640 -1.340 -19.608 1.00 72.56 114 PRO A N 1
ATOM 920 C CA . PRO A 1 114 ? 6.295 -0.847 -19.301 1.00 72.56 114 PRO A CA 1
ATOM 921 C C . PRO A 1 114 ? 5.439 -1.867 -18.541 1.00 72.56 114 PRO A C 1
ATOM 923 O O . PRO A 1 114 ? 4.671 -1.487 -17.655 1.00 72.56 114 PRO A O 1
ATOM 926 N N . ALA A 1 115 ? 5.586 -3.157 -18.858 1.00 76.44 115 ALA A N 1
ATOM 927 C CA . ALA A 1 115 ? 4.864 -4.232 -18.186 1.00 76.44 115 ALA A CA 1
ATOM 928 C C . ALA A 1 115 ? 5.338 -4.395 -16.733 1.00 76.44 115 ALA A C 1
ATOM 930 O O . ALA A 1 115 ? 4.510 -4.522 -15.833 1.00 76.44 115 ALA A O 1
ATOM 931 N N . GLN A 1 116 ? 6.647 -4.289 -16.487 1.00 77.19 116 GLN A N 1
ATOM 932 C CA . GLN A 1 116 ? 7.229 -4.335 -15.142 1.00 77.19 116 GLN A CA 1
ATOM 933 C C . GLN A 1 116 ? 6.745 -3.169 -14.267 1.00 77.19 116 GLN A C 1
ATOM 935 O O . GLN A 1 116 ? 6.314 -3.389 -13.134 1.00 77.19 116 GLN A O 1
ATOM 940 N N . ILE A 1 117 ? 6.751 -1.934 -14.789 1.00 77.44 117 ILE A N 1
ATOM 941 C CA . ILE A 1 117 ? 6.233 -0.763 -14.058 1.00 77.44 117 ILE A CA 1
ATOM 942 C C . ILE A 1 117 ? 4.735 -0.914 -13.765 1.00 77.44 117 ILE A C 1
ATOM 944 O O . ILE A 1 117 ? 4.293 -0.667 -12.639 1.00 77.44 117 ILE A O 1
ATOM 948 N N . SER A 1 118 ? 3.960 -1.372 -14.751 1.00 75.88 118 SER A N 1
ATOM 949 C CA . SER A 1 118 ? 2.520 -1.611 -14.588 1.00 75.88 118 SER A CA 1
ATOM 950 C C . SER A 1 118 ? 2.240 -2.675 -13.525 1.00 75.88 118 SER A C 1
ATOM 952 O O . SER A 1 118 ? 1.362 -2.482 -12.689 1.00 75.88 118 SER A O 1
ATOM 954 N N . GLY A 1 119 ? 3.017 -3.763 -13.503 1.00 78.38 119 GLY A N 1
ATOM 955 C CA . GLY A 1 119 ? 2.902 -4.831 -12.509 1.00 78.38 119 GLY A CA 1
ATOM 956 C C . GLY A 1 119 ? 3.183 -4.350 -11.085 1.00 78.38 119 GLY A C 1
ATOM 957 O O . GLY A 1 119 ? 2.391 -4.613 -10.182 1.00 78.38 119 GLY A O 1
ATOM 958 N N . ILE A 1 120 ? 4.260 -3.581 -10.881 1.00 78.50 120 ILE A N 1
ATOM 959 C CA . ILE A 1 120 ? 4.585 -2.999 -9.566 1.00 78.50 120 ILE A CA 1
ATOM 960 C C . ILE A 1 120 ? 3.475 -2.043 -9.110 1.00 78.50 120 ILE A C 1
ATOM 962 O O . ILE A 1 120 ? 3.041 -2.100 -7.959 1.00 78.50 120 ILE A O 1
ATOM 966 N N . THR A 1 121 ? 2.972 -1.202 -10.015 1.00 75.75 121 THR A N 1
ATOM 967 C CA . THR A 1 121 ? 1.901 -0.249 -9.691 1.00 75.75 121 THR A CA 1
ATOM 968 C C . THR A 1 121 ? 0.603 -0.967 -9.332 1.00 75.75 121 THR A C 1
ATOM 970 O O . THR A 1 121 ? 0.012 -0.688 -8.293 1.00 75.75 121 THR A O 1
ATOM 973 N N . ALA A 1 122 ? 0.192 -1.950 -10.137 1.00 76.56 122 ALA A N 1
ATOM 974 C CA . ALA A 1 122 ? -1.009 -2.736 -9.880 1.00 76.56 122 ALA A CA 1
ATOM 975 C C . ALA A 1 122 ? -0.927 -3.473 -8.538 1.00 76.56 122 ALA A C 1
ATOM 977 O O . ALA A 1 122 ? -1.906 -3.506 -7.792 1.00 76.56 122 ALA A O 1
ATOM 978 N N . ARG A 1 123 ? 0.246 -4.017 -8.189 1.00 79.19 123 ARG A N 1
ATOM 979 C CA . ARG A 1 123 ? 0.451 -4.659 -6.888 1.00 79.19 123 ARG A CA 1
ATOM 980 C C . ARG A 1 123 ? 0.245 -3.693 -5.734 1.00 79.19 123 ARG A C 1
ATOM 982 O O . ARG A 1 123 ? -0.507 -4.014 -4.818 1.00 79.19 123 ARG A O 1
ATOM 989 N N . LEU A 1 124 ? 0.868 -2.517 -5.791 1.00 77.25 124 LEU A N 1
ATOM 990 C CA . LEU A 1 124 ? 0.683 -1.464 -4.791 1.00 77.25 124 LEU A CA 1
ATOM 991 C C . LEU A 1 124 ? -0.796 -1.099 -4.634 1.00 77.25 124 LEU A C 1
ATOM 993 O O . LEU A 1 124 ? -1.282 -1.046 -3.505 1.00 77.25 124 LEU A O 1
ATOM 997 N N . SER A 1 125 ? -1.513 -0.929 -5.750 1.00 76.50 125 SER A N 1
ATOM 998 C CA . SER A 1 125 ? -2.949 -0.633 -5.767 1.00 76.50 125 SER A CA 1
ATOM 999 C C . SER A 1 125 ? -3.799 -1.725 -5.114 1.00 76.50 125 SER A C 1
ATOM 1001 O O . SER A 1 125 ? -4.696 -1.432 -4.325 1.00 76.50 125 SER A O 1
ATOM 1003 N N . LEU A 1 126 ? -3.510 -2.997 -5.395 1.00 79.50 126 LEU A N 1
ATOM 1004 C CA . LEU A 1 126 ? -4.226 -4.123 -4.791 1.00 79.50 126 LEU A CA 1
ATOM 1005 C C . LEU A 1 126 ? -3.930 -4.256 -3.294 1.00 79.50 126 LEU A C 1
ATOM 1007 O O . LEU A 1 126 ? -4.840 -4.529 -2.512 1.00 79.50 126 LEU A O 1
ATOM 1011 N N . TYR A 1 127 ? -2.683 -4.011 -2.882 1.00 79.31 127 TYR A N 1
ATOM 1012 C CA . TYR A 1 127 ? -2.281 -4.025 -1.478 1.00 79.31 127 TYR A CA 1
ATOM 1013 C C . TYR A 1 127 ? -3.040 -3.011 -0.635 1.00 79.31 127 TYR A C 1
ATOM 1015 O O . TYR A 1 127 ? -3.596 -3.380 0.399 1.00 79.31 127 TYR A O 1
ATOM 1023 N N . GLY A 1 128 ? -3.086 -1.747 -1.051 1.00 76.50 128 GLY A N 1
ATOM 1024 C CA . GLY A 1 128 ? -3.828 -0.761 -0.272 1.00 76.50 128 GLY A CA 1
ATOM 1025 C C . GLY A 1 128 ? -5.341 -0.927 -0.378 1.00 76.50 128 GLY A C 1
ATOM 1026 O O . GLY A 1 128 ? -6.003 -0.697 0.624 1.00 76.50 128 GLY A O 1
ATOM 1027 N N . ALA A 1 129 ? -5.891 -1.434 -1.490 1.00 77.19 129 ALA A N 1
ATOM 1028 C CA . ALA A 1 129 ? -7.315 -1.776 -1.553 1.00 77.19 129 ALA A CA 1
ATOM 1029 C C . ALA A 1 129 ? -7.689 -2.885 -0.551 1.00 77.19 129 ALA A C 1
ATOM 103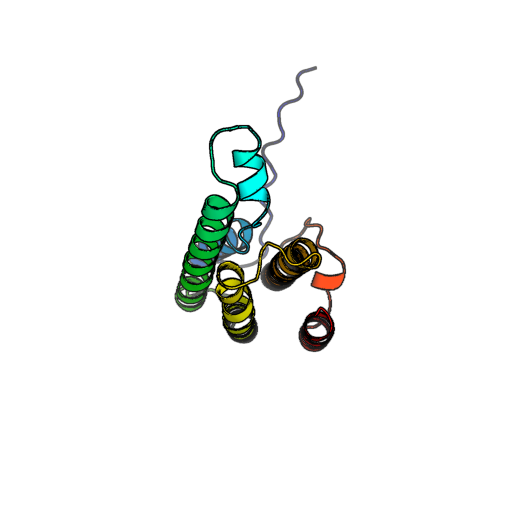1 O O . ALA A 1 129 ? -8.710 -2.788 0.130 1.00 77.19 129 ALA A O 1
ATOM 1032 N N . TRP A 1 130 ? -6.852 -3.923 -0.428 1.00 83.38 130 TRP A N 1
ATOM 1033 C CA . TRP A 1 130 ? -7.033 -4.970 0.578 1.00 83.38 130 TRP A CA 1
ATOM 1034 C C . TRP A 1 130 ? -6.941 -4.398 1.991 1.00 83.38 130 TRP A C 1
ATOM 1036 O O . TRP A 1 130 ? -7.846 -4.586 2.797 1.00 83.38 130 TRP A O 1
ATOM 1046 N N . LEU A 1 131 ? -5.887 -3.640 2.282 1.00 78.81 131 LEU A N 1
ATOM 1047 C CA . LEU A 1 131 ? -5.677 -3.037 3.594 1.00 78.81 131 LEU A CA 1
ATOM 1048 C C . LEU A 1 131 ? -6.812 -2.085 4.004 1.00 78.81 131 LEU A C 1
ATOM 1050 O O . LEU A 1 131 ? -7.292 -2.156 5.137 1.00 78.81 131 LEU A O 1
ATOM 1054 N N . GLU A 1 132 ? -7.260 -1.224 3.088 1.00 78.38 132 GLU A N 1
ATOM 1055 C CA . GLU A 1 132 ? -8.381 -0.311 3.302 1.00 78.38 132 GLU A CA 1
ATOM 1056 C C . GLU A 1 132 ? -9.650 -1.096 3.625 1.00 78.38 132 GLU A C 1
ATOM 1058 O O . GLU A 1 132 ? -10.281 -0.825 4.645 1.00 78.38 132 GLU A O 1
ATOM 1063 N N . TYR A 1 133 ? -9.974 -2.125 2.834 1.00 80.94 133 TYR A N 1
ATOM 1064 C CA . TYR A 1 133 ? -11.105 -3.003 3.120 1.00 80.94 133 TYR A CA 1
ATOM 1065 C C . TYR A 1 133 ? -11.014 -3.595 4.529 1.00 80.94 133 TYR A C 1
ATOM 1067 O O . TYR A 1 133 ? -11.972 -3.493 5.295 1.00 80.94 133 TYR A O 1
ATOM 1075 N N . GLN A 1 134 ? -9.862 -4.160 4.909 1.00 81.88 134 GLN A N 1
ATOM 1076 C CA . GLN A 1 134 ? -9.699 -4.777 6.226 1.00 81.88 134 GLN A CA 1
ATOM 1077 C C . GLN A 1 134 ? -9.911 -3.774 7.369 1.00 81.88 134 GLN A C 1
ATOM 1079 O O . GLN A 1 134 ? -10.530 -4.119 8.376 1.00 81.88 134 GLN A O 1
ATOM 1084 N N . VAL A 1 135 ? -9.435 -2.531 7.227 1.00 79.81 135 VAL A N 1
ATOM 1085 C CA . VAL A 1 135 ? -9.696 -1.473 8.214 1.00 79.81 135 VAL A CA 1
ATOM 1086 C C . VAL A 1 135 ? -11.182 -1.123 8.247 1.00 79.81 135 VAL A C 1
ATOM 1088 O O . VAL A 1 135 ? -11.772 -1.092 9.324 1.00 79.81 135 VAL A O 1
ATOM 1091 N N . MET A 1 136 ? -11.815 -0.915 7.094 1.00 79.31 136 MET A N 1
ATOM 1092 C CA . MET A 1 136 ? -13.234 -0.553 7.028 1.00 79.31 136 MET A CA 1
ATOM 1093 C C . MET A 1 136 ? -14.129 -1.629 7.657 1.00 79.31 136 MET A C 1
ATOM 1095 O O . MET A 1 136 ? -15.073 -1.289 8.371 1.00 79.31 136 MET A O 1
ATOM 1099 N N . GLN A 1 137 ? -13.789 -2.913 7.496 1.00 81.62 137 GLN A N 1
ATOM 1100 C CA . GLN A 1 137 ? -14.484 -4.010 8.178 1.00 81.62 137 GLN A CA 1
ATOM 1101 C C . GLN A 1 137 ? -14.353 -3.930 9.706 1.00 81.62 137 GLN A C 1
ATOM 1103 O O . GLN A 1 137 ? -15.330 -4.164 10.414 1.00 81.62 137 GLN A O 1
ATOM 1108 N N . ARG A 1 138 ? -13.184 -3.545 10.242 1.00 79.38 138 ARG A N 1
ATOM 1109 C CA . ARG A 1 138 ? -12.987 -3.371 11.698 1.00 79.38 138 ARG A CA 1
ATOM 1110 C C . ARG A 1 138 ? -13.849 -2.256 12.278 1.00 79.38 138 ARG A C 1
ATOM 1112 O O . ARG A 1 138 ? -14.307 -2.366 13.408 1.00 79.38 138 ARG A O 1
ATOM 1119 N N . TYR A 1 139 ? -14.100 -1.217 11.491 1.00 77.44 139 TYR A N 1
ATOM 1120 C CA . TYR A 1 139 ? -14.933 -0.082 11.882 1.00 77.44 139 TYR A CA 1
ATOM 1121 C C . TYR A 1 139 ? -16.402 -0.219 11.462 1.00 77.44 139 TYR A C 1
ATOM 1123 O O . TYR A 1 139 ? -17.186 0.699 11.692 1.00 77.44 139 TYR A O 1
ATOM 1131 N N . SER A 1 140 ? -16.794 -1.362 10.879 1.00 77.75 140 SER A N 1
ATOM 1132 C CA . SER A 1 140 ? -18.148 -1.602 10.354 1.00 77.75 140 SER A CA 1
ATOM 1133 C C . SER A 1 140 ? -18.623 -0.509 9.384 1.00 77.75 140 SER A C 1
ATOM 1135 O O . SER A 1 140 ? -19.807 -0.182 9.328 1.00 77.75 140 SER A O 1
ATOM 1137 N N . VAL A 1 141 ? -17.693 0.065 8.615 1.00 73.62 141 VAL A N 1
ATOM 1138 C CA . VAL A 1 141 ? -17.990 1.106 7.629 1.00 73.62 141 VAL A CA 1
ATOM 1139 C C . VAL A 1 141 ? -18.726 0.479 6.443 1.00 73.62 141 VAL A C 1
ATOM 1141 O O . VAL A 1 141 ? -18.199 -0.403 5.764 1.00 73.62 141 VAL A O 1
ATOM 1144 N N . GLN A 1 142 ? -19.957 0.931 6.199 1.00 66.31 142 GLN A N 1
ATOM 1145 C CA . GLN A 1 142 ? -20.827 0.421 5.134 1.00 66.31 142 GLN A CA 1
ATOM 1146 C C . GLN A 1 142 ? -20.669 1.211 3.820 1.00 66.31 142 GLN A C 1
ATOM 1148 O O . GLN A 1 142 ? -20.050 2.273 3.781 1.00 66.31 142 GLN A O 1
ATOM 1153 N N . ASN A 1 143 ? -21.268 0.696 2.739 1.00 57.91 143 ASN A N 1
ATOM 1154 C CA . ASN A 1 143 ? -21.426 1.378 1.444 1.00 57.91 143 ASN A CA 1
ATOM 1155 C C . ASN A 1 143 ? -20.126 1.732 0.700 1.00 57.91 143 ASN A C 1
ATOM 1157 O O . ASN A 1 143 ? -20.042 2.766 0.038 1.00 57.91 143 ASN A O 1
ATOM 1161 N N . ARG A 1 144 ? -19.124 0.848 0.743 1.00 66.25 144 ARG A N 1
ATOM 1162 C CA . ARG A 1 144 ? -17.942 0.934 -0.126 1.00 66.25 144 ARG A CA 1
ATOM 1163 C C . ARG A 1 144 ? -17.818 -0.282 -1.027 1.00 66.25 144 ARG A C 1
ATOM 1165 O O . ARG A 1 144 ? -17.963 -1.419 -0.584 1.00 66.25 144 ARG A O 1
ATOM 1172 N N . THR A 1 145 ? -17.522 -0.029 -2.295 1.00 69.50 145 THR A N 1
ATOM 1173 C CA . THR A 1 145 ? -17.185 -1.062 -3.273 1.00 69.50 145 THR A CA 1
ATOM 1174 C C . THR A 1 145 ? -15.681 -1.270 -3.289 1.00 69.50 145 THR A C 1
ATOM 1176 O O . THR A 1 145 ? -14.931 -0.332 -3.547 1.00 69.50 145 THR A O 1
ATOM 1179 N N . PHE A 1 146 ? -15.256 -2.507 -3.065 1.00 71.56 146 PHE A N 1
ATOM 1180 C CA . PHE A 1 146 ? -13.859 -2.917 -3.131 1.00 71.56 146 PHE A CA 1
ATOM 1181 C C . PHE A 1 146 ? -13.684 -4.004 -4.195 1.00 71.56 146 PHE A C 1
ATOM 1183 O O . PHE A 1 146 ? -14.642 -4.730 -4.484 1.00 71.56 146 PHE A O 1
ATOM 1190 N N . PRO A 1 147 ? -12.488 -4.146 -4.796 1.00 72.69 147 PRO A N 1
ATOM 1191 C CA . PRO A 1 147 ? -12.215 -5.275 -5.678 1.00 72.69 147 PRO A CA 1
ATOM 1192 C C . PRO A 1 147 ? -12.389 -6.591 -4.909 1.00 72.69 147 PRO A C 1
ATOM 1194 O O . PRO A 1 147 ? -12.044 -6.667 -3.734 1.00 72.69 147 PRO A O 1
ATOM 1197 N N . ALA A 1 148 ? -12.868 -7.649 -5.572 1.00 79.12 148 ALA A N 1
ATOM 1198 C CA . ALA A 1 148 ? -13.102 -8.950 -4.927 1.00 79.12 148 ALA A CA 1
ATOM 1199 C C . ALA A 1 148 ? -11.847 -9.507 -4.228 1.00 79.12 148 ALA A C 1
ATOM 1201 O O . ALA A 1 148 ? -11.937 -10.150 -3.190 1.00 79.12 148 ALA A O 1
ATOM 1202 N N . LEU A 1 149 ? -10.657 -9.197 -4.750 1.00 79.19 149 LEU A N 1
ATOM 1203 C CA . LEU A 1 149 ? -9.397 -9.589 -4.122 1.00 79.19 149 LEU A CA 1
ATOM 1204 C C . LEU A 1 149 ? -9.191 -8.949 -2.735 1.00 79.19 149 LEU A C 1
ATOM 1206 O O . LEU A 1 149 ? -8.533 -9.535 -1.886 1.00 79.19 149 LEU A O 1
ATOM 1210 N N . ALA A 1 150 ? -9.769 -7.777 -2.466 1.00 79.12 150 ALA A N 1
ATOM 1211 C CA . ALA A 1 150 ? -9.673 -7.128 -1.160 1.00 79.12 150 ALA A CA 1
ATOM 1212 C C . ALA A 1 150 ? -10.458 -7.873 -0.065 1.00 79.12 150 ALA A C 1
ATOM 1214 O O . ALA A 1 150 ? -10.148 -7.723 1.115 1.00 79.12 150 ALA A O 1
ATOM 1215 N N . THR A 1 151 ? -11.448 -8.692 -0.444 1.00 83.19 151 THR A N 1
ATOM 1216 C CA . THR A 1 151 ? -12.336 -9.382 0.502 1.00 83.19 151 THR A CA 1
ATOM 1217 C C . THR A 1 151 ? -11.804 -10.733 0.969 1.00 83.19 151 THR A C 1
ATOM 1219 O O . THR A 1 151 ? -12.396 -11.335 1.865 1.00 83.19 151 THR A O 1
ATOM 1222 N N . VAL A 1 152 ? -10.723 -11.236 0.365 1.00 83.88 152 VAL A N 1
ATOM 1223 C CA . VAL A 1 152 ? -10.159 -12.545 0.718 1.00 83.88 152 VAL A CA 1
ATOM 1224 C C . VAL A 1 152 ? -9.343 -12.464 2.020 1.00 83.88 152 VAL A C 1
ATOM 1226 O O . VAL A 1 152 ? -8.814 -11.395 2.362 1.00 83.88 152 VAL A O 1
ATOM 1229 N N . PRO A 1 153 ? -9.213 -13.576 2.769 1.00 84.50 153 PRO A N 1
ATOM 1230 C CA . PRO A 1 153 ? -8.362 -13.633 3.952 1.00 84.50 153 PRO A CA 1
ATOM 1231 C C . PRO A 1 153 ? -6.909 -13.290 3.621 1.00 84.50 153 PRO A C 1
ATOM 1233 O O . PRO A 1 153 ? -6.431 -13.537 2.518 1.00 84.50 153 PRO A O 1
ATOM 1236 N N . ALA A 1 154 ? -6.179 -12.765 4.601 1.00 82.00 154 ALA A N 1
ATOM 1237 C CA . ALA A 1 154 ? -4.799 -12.326 4.412 1.00 82.00 154 ALA A CA 1
ATOM 1238 C C . ALA A 1 154 ? -3.877 -13.402 3.819 1.00 82.00 154 ALA A C 1
ATOM 1240 O O . ALA A 1 154 ? -3.096 -13.094 2.928 1.00 82.00 154 ALA A O 1
ATOM 1241 N N . ASP A 1 155 ? -3.963 -14.651 4.284 1.00 82.38 155 ASP A N 1
ATOM 1242 C CA . ASP A 1 155 ? -3.086 -15.727 3.804 1.00 82.38 155 ASP A CA 1
ATOM 1243 C C . ASP A 1 155 ? -3.297 -16.003 2.311 1.00 82.38 155 ASP A C 1
ATOM 1245 O O . ASP A 1 155 ? -2.334 -16.139 1.556 1.00 82.38 155 ASP A O 1
ATOM 1249 N N . GLU A 1 156 ? -4.557 -16.014 1.874 1.00 85.25 156 GLU A N 1
ATOM 1250 C CA . GLU A 1 156 ? -4.929 -16.170 0.469 1.00 85.25 156 GLU A CA 1
ATOM 1251 C C . GLU A 1 156 ? -4.514 -14.945 -0.347 1.00 85.25 156 GLU A C 1
ATOM 1253 O O . GLU A 1 156 ? -3.920 -15.080 -1.416 1.00 85.25 156 GLU A O 1
ATOM 1258 N N . PHE A 1 157 ? -4.741 -13.748 0.193 1.00 86.31 157 PHE A N 1
ATOM 1259 C CA . PHE A 1 157 ? -4.330 -12.502 -0.435 1.00 86.31 157 PHE A CA 1
ATOM 1260 C C . PHE A 1 157 ? -2.815 -12.478 -0.676 1.00 86.31 157 PHE A C 1
ATOM 1262 O O . PHE A 1 157 ? -2.366 -12.306 -1.807 1.00 86.31 157 PHE A O 1
ATOM 1269 N N . PHE A 1 158 ? -2.010 -12.725 0.360 1.00 84.19 158 PHE A N 1
ATOM 1270 C CA . PHE A 1 158 ? -0.553 -12.744 0.250 1.00 84.19 158 PHE A CA 1
ATOM 1271 C C . PHE A 1 158 ? -0.048 -13.869 -0.660 1.00 84.19 158 PHE A C 1
ATOM 1273 O O . PHE A 1 158 ? 0.938 -13.663 -1.371 1.00 84.19 158 PHE A O 1
ATOM 1280 N N . ALA A 1 159 ? -0.717 -15.026 -0.694 1.00 85.50 159 ALA A N 1
ATOM 1281 C CA . ALA A 1 159 ? -0.398 -16.091 -1.642 1.00 85.50 159 ALA A CA 1
ATOM 1282 C C . ALA A 1 159 ? -0.636 -15.643 -3.095 1.00 85.50 159 ALA A C 1
ATOM 1284 O O . ALA A 1 159 ? 0.253 -15.796 -3.935 1.00 85.50 159 ALA A O 1
ATOM 1285 N N . ILE A 1 160 ? -1.781 -15.019 -3.388 1.00 85.19 160 ILE A N 1
ATOM 1286 C CA . ILE A 1 160 ? -2.098 -14.479 -4.719 1.00 85.19 160 ILE A CA 1
ATOM 1287 C C . ILE A 1 160 ? -1.085 -13.401 -5.113 1.00 85.19 160 ILE A C 1
ATOM 1289 O O . ILE A 1 160 ? -0.490 -13.481 -6.187 1.00 85.19 160 ILE A O 1
ATOM 1293 N N . MET A 1 161 ? -0.820 -12.440 -4.225 1.00 83.19 161 MET A N 1
ATOM 1294 C CA . MET A 1 161 ? 0.128 -11.355 -4.486 1.00 83.19 161 MET A CA 1
ATOM 1295 C C . MET A 1 161 ? 1.558 -11.858 -4.712 1.00 83.19 161 MET A C 1
ATOM 1297 O O . MET A 1 161 ? 2.296 -11.261 -5.492 1.00 83.19 161 MET A O 1
ATOM 1301 N N . SER A 1 162 ? 1.959 -12.958 -4.066 1.00 79.69 162 SER A N 1
ATOM 1302 C CA . SER A 1 162 ? 3.282 -13.560 -4.283 1.00 79.69 162 SER A CA 1
ATOM 1303 C C . SER A 1 162 ? 3.442 -14.193 -5.668 1.00 79.69 162 SER A C 1
ATOM 1305 O O . SER A 1 162 ? 4.557 -14.245 -6.180 1.00 79.69 162 SER A O 1
ATOM 1307 N N . ASN A 1 163 ? 2.333 -14.607 -6.288 1.00 78.12 163 ASN A N 1
ATOM 1308 C CA . ASN A 1 163 ? 2.298 -15.181 -7.633 1.00 78.12 163 ASN A CA 1
ATOM 1309 C C . ASN A 1 163 ? 2.148 -14.119 -8.737 1.00 78.12 163 ASN A C 1
ATOM 1311 O O . ASN A 1 163 ? 2.290 -14.439 -9.915 1.00 78.12 163 ASN A O 1
ATOM 1315 N N . MET A 1 164 ? 1.867 -12.861 -8.378 1.00 69.44 164 MET A N 1
ATOM 1316 C CA . MET A 1 164 ? 1.911 -11.722 -9.298 1.00 69.44 164 MET A CA 1
ATOM 1317 C C . MET A 1 164 ? 3.365 -11.230 -9.411 1.00 69.44 164 MET A C 1
ATOM 1319 O O . MET A 1 164 ? 3.780 -10.297 -8.714 1.00 69.44 164 MET A O 1
ATOM 1323 N N . THR A 1 165 ? 4.162 -11.901 -10.246 1.00 56.06 165 THR A N 1
ATOM 1324 C CA . THR A 1 165 ? 5.530 -11.490 -10.625 1.00 56.06 165 THR A CA 1
ATOM 1325 C C . THR A 1 165 ? 5.592 -11.044 -12.068 1.00 56.06 165 THR A C 1
ATOM 1327 O O . THR A 1 165 ? 5.174 -11.855 -12.925 1.00 56.06 165 THR A O 1
#

Sequence (165 aa):
MCIYPCIGEDVGISGNHTSNDTEFLFMMNQYWIPDLYEIKGRVDGSVTYDIPDVLNLSVEYANIRLKKNLNETYSYNVSQDLSYLRQAYNRTVQSELTSLNRIPGLNRSDPQYPAQISGITARLSLYGAWLEYQVMQRYSVQNRTFPALATVPADEFFAIMSNMT

Secondary structure (DSSP, 8-state):
--------------S---HHHHHHHHHHHHHS---TTHHHHHHTT-TTS-HHHHHHHHHHHHHHHHHHHHHHHHH---SS--HHHHHHHHHHHHHHHHHHHHGGGS-TTSTTHHHHHHHHHHHHHHHHHHHHHHHHHHTT--S----GGGGS-HHHHHHHHHH--

pLDDT: mean 70.09, std 15.44, range [28.94, 86.31]

Foldseek 3Di:
DDDDPPPPDDQDQPDDWDPLLVVLLVCLVPQQFQQLCVLVVVCVVPPDDDPLVSSVVSLVVRLVRLVVNLVSVVPGPTPFPCVVLNVLSVVLSVVLNVLSVCLNVDDPPDPCNVVSVVLSSVLSVLSSLLSSLVSCVRRVRDDDDGPPLSVDDSVVSVVVSVPSD

Radius of gyration: 18.01 Å; chains: 1; bounding box: 54×39×45 Å